Protein AF-A0A7H8PPG1-F1 (afdb_monomer)

Solvent-accessible surface area (backbone atoms only — not comparable to full-atom values): 11486 Å² total; per-residue (Å²): 135,86,83,77,79,74,83,76,88,71,70,78,67,60,80,41,87,62,50,76,83,46,37,65,62,52,51,54,51,51,58,61,32,62,77,70,79,51,76,75,90,72,80,69,83,62,69,59,80,50,88,64,46,73,79,47,42,60,60,50,52,50,51,64,73,68,46,71,77,74,81,69,88,78,71,77,92,75,54,72,74,59,55,62,67,51,45,59,61,54,50,52,51,50,50,52,51,54,57,65,72,65,73,79,74,83,85,48,83,87,76,61,54,70,68,57,55,50,50,50,61,68,68,64,74,61,94,71,51,74,67,56,54,53,64,72,62,75,52,89,77,64,58,58,61,63,75,67,53,85,73,52,68,68,63,51,50,49,53,63,68,70,50,83,78,68,78,87,73,74,84,76,133

Sequence (173 aa):
MKNKKQHTNTSPFKVPKNYFEEFDTKLFDAIEHQQSNEIPIDLSTGFKTPETYFDTLENKILNTVTATPKKTKVISLFSKRKIFLFSSIAAMIALLITIYTNHNTEETINSLDIADIQNYLLEDVIDISYTDIAEMIDDTDEISFIEELQINDESLIEYLSEEELDDDNIYLD

Foldseek 3Di:
DDDDPDPPPDDLWDAAPCCVVCVVVVVVVVVVVVVVVDDPPPPPPRTDHHPCCVVCVVVVVCCVVVVDPPPPPDDDPDDVVVVVVCVVVVVVVVVVVVVVVPPDDPPDPVVDDPVNVVCCVVVPVDPDDPVNVVVVPPDPPPCVVVVVPPDDPVNVVVVVVVDPPDPVPDDDD

Structure (mmCIF, N/CA/C/O backbone):
data_AF-A0A7H8PPG1-F1
#
_entry.id   AF-A0A7H8PPG1-F1
#
loop_
_atom_site.group_PDB
_atom_site.id
_atom_site.type_symbol
_atom_site.label_atom_id
_atom_site.label_alt_id
_atom_site.label_comp_id
_atom_site.label_asym_id
_atom_site.label_entity_id
_atom_site.label_seq_id
_atom_site.pdbx_PDB_ins_code
_atom_site.Cartn_x
_atom_site.Cartn_y
_atom_site.Cartn_z
_atom_site.occupancy
_atom_site.B_iso_or_equiv
_atom_site.auth_seq_id
_atom_site.auth_comp_id
_atom_site.auth_asym_id
_atom_site.auth_atom_id
_atom_site.pdbx_PDB_model_num
ATOM 1 N N . MET A 1 1 ? -28.958 10.229 7.166 1.00 38.50 1 MET A N 1
ATOM 2 C CA . MET A 1 1 ? -27.759 9.698 7.855 1.00 38.50 1 MET A CA 1
ATOM 3 C C . MET A 1 1 ? -28.178 9.125 9.207 1.00 38.50 1 MET A C 1
ATOM 5 O O . MET A 1 1 ? -28.918 9.793 9.912 1.00 38.50 1 MET A O 1
ATOM 9 N N . LYS A 1 2 ? -27.817 7.877 9.543 1.00 41.09 2 LYS A N 1
ATOM 10 C CA . LYS A 1 2 ? -28.145 7.269 10.850 1.00 41.09 2 LYS A CA 1
ATOM 11 C C . LYS A 1 2 ? -26.968 7.478 11.805 1.00 41.09 2 LYS A C 1
ATOM 13 O O . LYS A 1 2 ? -25.910 6.890 11.604 1.00 41.09 2 LYS A O 1
ATOM 18 N N . ASN A 1 3 ? -27.173 8.312 12.820 1.00 44.09 3 ASN A N 1
ATOM 19 C CA . ASN A 1 3 ? -26.211 8.593 13.882 1.00 44.09 3 ASN A CA 1
ATOM 20 C C . ASN A 1 3 ? -25.940 7.311 14.686 1.00 44.09 3 ASN A C 1
ATOM 22 O O . ASN A 1 3 ? -26.821 6.817 15.393 1.00 44.09 3 ASN A O 1
ATOM 26 N N . LYS A 1 4 ? -24.735 6.738 14.556 1.00 51.41 4 LYS A N 1
ATOM 27 C CA . LYS A 1 4 ? -24.259 5.683 15.462 1.00 51.41 4 LYS A CA 1
ATOM 28 C C . LYS A 1 4 ? -24.105 6.314 16.843 1.00 51.41 4 LYS A C 1
ATOM 30 O O . LYS A 1 4 ? -23.274 7.199 17.021 1.00 51.41 4 LYS A O 1
ATOM 35 N N . LYS A 1 5 ? -24.934 5.876 17.792 1.00 52.94 5 LYS A N 1
ATOM 36 C CA . LYS A 1 5 ? -24.824 6.248 19.204 1.00 52.94 5 LYS A CA 1
ATOM 37 C C . LYS A 1 5 ? -23.403 5.930 19.671 1.00 52.94 5 LYS A C 1
ATOM 39 O O . LYS A 1 5 ? -22.945 4.800 19.512 1.00 52.94 5 LYS A O 1
ATOM 44 N N . GLN A 1 6 ? -22.709 6.952 20.156 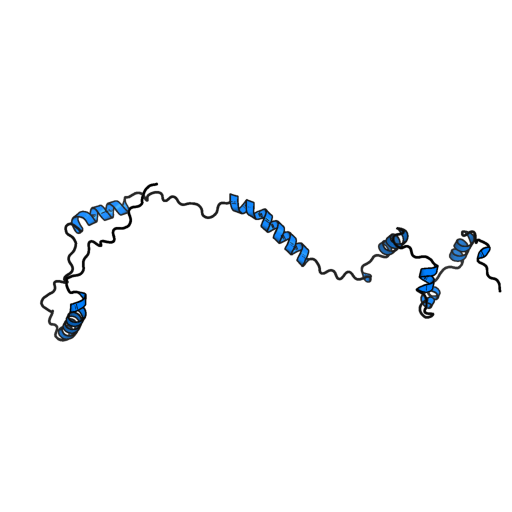1.00 51.84 6 GLN A N 1
ATOM 45 C CA . GLN A 1 6 ? -21.384 6.825 20.742 1.00 51.84 6 GLN A CA 1
ATOM 46 C C . GLN A 1 6 ? -21.470 5.907 21.965 1.00 51.84 6 GLN A C 1
ATOM 48 O O . GLN A 1 6 ? -22.474 5.910 22.679 1.00 51.84 6 GLN A O 1
ATOM 53 N N . HIS A 1 7 ? -20.442 5.086 22.161 1.00 47.75 7 HIS A N 1
ATOM 54 C CA . HIS A 1 7 ? -20.315 4.215 23.319 1.00 47.75 7 HIS A CA 1
ATOM 55 C C . HIS A 1 7 ? -20.372 5.069 24.590 1.00 47.75 7 HIS A C 1
ATOM 57 O O . HIS A 1 7 ? -19.485 5.877 24.848 1.00 47.75 7 HIS A O 1
ATOM 63 N N . THR A 1 8 ? -21.434 4.920 25.377 1.00 46.47 8 THR A N 1
ATOM 64 C CA . THR A 1 8 ? -21.480 5.465 26.730 1.00 46.47 8 THR A CA 1
ATOM 65 C C . THR A 1 8 ? -20.522 4.626 27.571 1.00 46.47 8 THR A C 1
ATOM 67 O O . THR A 1 8 ? -20.833 3.487 27.913 1.00 46.47 8 THR A O 1
ATOM 70 N N . ASN A 1 9 ? -19.332 5.160 27.846 1.00 51.06 9 ASN A N 1
ATOM 71 C CA . ASN A 1 9 ? -18.243 4.506 28.585 1.00 51.06 9 ASN A CA 1
ATOM 72 C C . ASN A 1 9 ? -18.533 4.357 30.094 1.00 51.06 9 ASN A C 1
ATOM 74 O O . ASN A 1 9 ? -17.661 4.578 30.929 1.00 51.06 9 ASN A O 1
ATOM 78 N N . THR A 1 10 ? -19.757 4.008 30.478 1.00 60.91 10 THR A N 1
ATOM 79 C CA . THR A 1 10 ? -20.107 3.715 31.870 1.00 60.91 10 THR A CA 1
ATOM 80 C C . THR A 1 10 ? -20.091 2.205 32.054 1.00 60.91 10 THR A C 1
ATOM 82 O O . THR A 1 10 ? -21.090 1.533 31.788 1.00 60.91 10 THR A O 1
ATOM 85 N N . SER A 1 11 ? -18.940 1.660 32.457 1.00 73.31 11 SER A N 1
ATOM 86 C CA . SER A 1 11 ? -18.862 0.260 32.883 1.00 73.31 11 SER A CA 1
ATOM 87 C C . SER A 1 11 ? -19.823 0.047 34.059 1.00 73.31 11 SER A C 1
ATOM 89 O O . SER A 1 11 ? -19.809 0.848 34.998 1.00 73.31 11 SER A O 1
ATOM 91 N N . PRO A 1 12 ? -20.663 -1.002 34.038 1.00 77.06 12 PRO A N 1
ATOM 92 C CA . PRO A 1 12 ? -21.548 -1.299 35.157 1.00 77.06 12 PRO A CA 1
ATOM 93 C C . PRO A 1 12 ? -20.765 -1.805 36.382 1.00 77.06 12 PRO A C 1
ATOM 95 O O . PRO A 1 12 ? -21.278 -1.760 37.495 1.00 77.06 12 PRO A O 1
ATOM 98 N N . PHE A 1 13 ? -19.512 -2.231 36.201 1.00 85.81 13 PHE A N 1
ATOM 99 C CA . PHE A 1 13 ? -18.620 -2.634 37.283 1.00 85.81 13 PHE A CA 1
ATOM 100 C C . PHE A 1 13 ? -17.881 -1.423 37.849 1.00 85.81 13 PHE A C 1
ATOM 102 O O . PHE A 1 13 ? -17.247 -0.673 37.102 1.00 85.81 13 PHE A O 1
ATOM 109 N N . LYS A 1 14 ? -17.947 -1.258 39.171 1.00 83.62 14 LYS A N 1
ATOM 110 C CA . LYS A 1 14 ? -17.253 -0.198 39.907 1.00 83.62 14 LYS A CA 1
ATOM 111 C C . LYS A 1 14 ? -16.281 -0.813 40.903 1.00 83.62 14 LYS A C 1
ATOM 113 O O . LYS A 1 14 ? -16.586 -1.830 41.522 1.00 83.62 14 LYS A O 1
ATOM 118 N N . VAL A 1 15 ? -15.128 -0.171 41.052 1.00 85.31 15 VAL A N 1
ATOM 119 C CA . VAL A 1 15 ? -14.182 -0.494 42.120 1.00 85.31 15 VAL A CA 1
ATOM 120 C C . VAL A 1 15 ? -14.738 -0.023 43.473 1.00 85.31 15 VAL A C 1
ATOM 122 O O . VAL A 1 15 ? -15.517 0.938 43.505 1.00 85.31 15 VAL A O 1
ATOM 125 N N . PRO A 1 16 ? -14.374 -0.687 44.583 1.00 84.56 16 PRO A N 1
ATOM 126 C CA . PRO A 1 16 ? -14.748 -0.247 45.923 1.00 84.56 16 PRO A CA 1
ATOM 127 C C . PRO A 1 16 ? -14.242 1.172 46.216 1.00 84.56 16 PRO A C 1
ATOM 129 O O . PRO A 1 16 ? -13.253 1.633 45.644 1.00 84.56 16 PRO A O 1
ATOM 132 N N . LYS A 1 17 ? -14.911 1.868 47.140 1.00 85.88 17 LYS A N 1
ATOM 133 C CA . LYS A 1 17 ? -14.441 3.167 47.636 1.00 85.88 17 LYS A CA 1
ATOM 134 C C . LYS A 1 17 ? -13.066 2.987 48.293 1.00 85.88 17 LYS A C 1
ATOM 136 O O . LYS A 1 17 ? -12.880 2.016 49.015 1.00 85.88 17 LYS A O 1
ATOM 141 N N . ASN A 1 18 ? -12.148 3.921 48.047 1.00 87.19 18 ASN A N 1
ATOM 142 C CA . ASN A 1 18 ? -10.779 3.911 48.569 1.00 87.19 18 ASN A CA 1
ATOM 143 C C . ASN A 1 18 ? -9.924 2.689 48.153 1.00 87.19 18 ASN A C 1
ATOM 145 O O . ASN A 1 18 ? -8.942 2.371 48.818 1.00 87.19 18 ASN A O 1
ATOM 149 N N . TYR A 1 19 ? -10.300 1.960 47.088 1.00 86.69 19 TYR A N 1
ATOM 150 C CA . TYR A 1 19 ? -9.593 0.739 46.674 1.00 86.69 19 TYR A CA 1
ATOM 151 C C . TYR A 1 19 ? -8.099 0.971 46.427 1.00 86.69 19 TYR A C 1
ATOM 153 O O . TYR A 1 19 ? -7.286 0.155 46.847 1.00 86.69 19 TYR A O 1
ATOM 161 N N . PHE A 1 20 ? -7.746 2.064 45.745 1.00 91.31 20 PHE A N 1
ATOM 162 C CA . PHE A 1 20 ? -6.357 2.348 45.384 1.00 91.31 20 PHE A CA 1
ATOM 163 C C . PHE A 1 20 ? -5.596 2.999 46.538 1.00 91.31 20 PHE A C 1
ATOM 165 O O . PHE A 1 20 ? -4.422 2.713 46.736 1.00 91.31 20 PHE A O 1
ATOM 172 N N . GLU A 1 21 ? -6.274 3.835 47.318 1.00 91.81 21 GLU A N 1
ATOM 173 C CA . GLU A 1 21 ? -5.726 4.538 48.475 1.00 91.81 21 GLU A CA 1
ATOM 174 C C . GLU A 1 21 ? -5.336 3.573 49.606 1.00 91.81 21 GLU A C 1
ATOM 176 O O . GLU A 1 21 ? -4.373 3.822 50.324 1.00 91.81 21 GLU A O 1
ATOM 181 N N . GLU A 1 22 ? -6.061 2.461 49.747 1.00 87.88 22 GLU A N 1
ATOM 182 C CA . GLU A 1 22 ? -5.816 1.420 50.755 1.00 87.88 22 GLU A CA 1
ATOM 183 C C . GLU A 1 22 ? -5.140 0.166 50.168 1.00 87.88 22 GLU A C 1
ATOM 185 O O . GLU A 1 22 ? -5.063 -0.862 50.839 1.00 87.88 22 GLU A O 1
ATOM 190 N N . PHE A 1 23 ? -4.694 0.200 48.907 1.00 86.69 23 PHE A N 1
ATOM 191 C CA . PHE A 1 23 ? -4.126 -0.981 48.250 1.00 86.69 23 PHE A CA 1
ATOM 192 C C . PHE A 1 23 ? -2.812 -1.419 48.904 1.00 86.69 23 PHE A C 1
ATOM 194 O O . PHE A 1 23 ? -2.675 -2.583 49.271 1.00 86.69 23 PHE A O 1
ATOM 201 N N . ASP A 1 24 ? -1.873 -0.487 49.083 1.00 88.94 24 ASP A N 1
ATOM 202 C CA . ASP A 1 24 ? -0.540 -0.792 49.613 1.00 88.94 24 ASP A CA 1
ATOM 203 C C . ASP A 1 24 ? -0.621 -1.333 51.044 1.00 88.94 24 ASP A C 1
ATOM 205 O O . ASP A 1 24 ? 0.023 -2.325 51.374 1.00 88.94 24 ASP A O 1
ATOM 209 N N . THR A 1 25 ? -1.467 -0.731 51.886 1.00 86.12 25 THR A N 1
ATOM 210 C CA . THR A 1 25 ? -1.654 -1.171 53.275 1.00 86.12 25 THR A CA 1
ATOM 211 C C . THR A 1 25 ? -2.228 -2.582 53.340 1.00 86.12 25 THR A C 1
ATOM 213 O O . THR A 1 25 ? -1.684 -3.417 54.056 1.00 86.12 25 THR A O 1
ATOM 216 N N . LYS A 1 26 ? -3.263 -2.879 52.543 1.00 82.62 26 LYS A N 1
ATOM 217 C CA . LYS A 1 26 ? -3.859 -4.223 52.446 1.00 82.62 26 LYS A CA 1
ATOM 218 C C . LYS A 1 26 ? -2.889 -5.249 51.870 1.00 82.62 26 LYS A C 1
ATOM 220 O O . LYS A 1 26 ? -2.924 -6.408 52.268 1.00 82.62 26 LYS A O 1
ATOM 225 N N . LEU A 1 27 ? -2.038 -4.841 50.930 1.00 85.81 27 LEU A N 1
ATOM 226 C CA . LEU A 1 27 ? -1.035 -5.714 50.334 1.00 85.81 27 LEU A CA 1
ATOM 227 C C . LEU A 1 27 ? 0.036 -6.117 51.353 1.00 85.81 27 LEU A C 1
ATOM 229 O O . LEU A 1 27 ? 0.340 -7.303 51.464 1.00 85.81 27 LEU A O 1
ATOM 233 N N . PHE A 1 28 ? 0.593 -5.159 52.099 1.00 85.50 28 PHE A N 1
ATOM 234 C CA . PHE A 1 28 ? 1.603 -5.448 53.121 1.00 85.50 28 PHE A CA 1
ATOM 235 C C . PHE A 1 28 ? 1.032 -6.271 54.281 1.00 85.50 28 PHE A C 1
ATOM 237 O O . PHE A 1 28 ? 1.661 -7.248 54.681 1.00 85.50 28 PHE A O 1
ATOM 244 N N . ASP A 1 29 ? -0.182 -5.949 54.732 1.00 82.50 29 ASP A N 1
ATOM 245 C CA . ASP A 1 29 ? -0.919 -6.714 55.746 1.00 82.50 29 ASP A CA 1
ATOM 246 C C . ASP A 1 29 ? -1.138 -8.176 55.305 1.00 82.50 29 ASP A C 1
ATOM 248 O O . ASP A 1 29 ? -0.841 -9.121 56.036 1.00 82.50 29 ASP A O 1
ATOM 252 N N . ALA A 1 30 ? -1.550 -8.391 54.049 1.00 79.88 30 ALA A N 1
ATOM 253 C CA . ALA A 1 30 ? -1.727 -9.732 53.492 1.00 79.88 30 ALA A CA 1
ATOM 254 C C . ALA A 1 30 ? -0.415 -10.533 53.395 1.00 79.88 30 ALA A C 1
ATOM 256 O O . ALA A 1 30 ? -0.429 -11.749 53.596 1.00 79.88 30 ALA A O 1
ATOM 257 N N . ILE A 1 31 ? 0.709 -9.881 53.084 1.00 83.25 31 ILE A N 1
ATOM 258 C CA . ILE A 1 31 ? 2.029 -10.531 53.009 1.00 83.25 31 ILE A CA 1
ATOM 259 C C . ILE A 1 31 ? 2.521 -10.931 54.408 1.00 83.25 31 ILE A C 1
ATOM 261 O O . ILE A 1 31 ? 3.068 -12.021 54.572 1.00 83.25 31 ILE A O 1
ATOM 265 N N . GLU A 1 32 ? 2.307 -10.085 55.416 1.00 81.25 32 GLU A N 1
ATOM 266 C CA . GLU A 1 32 ? 2.703 -10.355 56.804 1.00 81.25 32 GLU A CA 1
ATOM 267 C C . GLU A 1 32 ? 1.885 -11.510 57.411 1.00 81.25 32 GLU A C 1
ATOM 269 O O . GLU A 1 32 ? 2.449 -12.454 57.973 1.00 81.25 32 GLU A O 1
ATOM 274 N N . HIS A 1 33 ? 0.567 -11.513 57.193 1.00 71.94 33 HIS A N 1
ATOM 275 C CA . HIS A 1 33 ? -0.336 -12.560 57.685 1.00 71.94 33 HIS A CA 1
ATOM 276 C C . HIS A 1 33 ? -0.236 -13.898 56.925 1.00 71.94 33 HIS A C 1
ATOM 278 O O . HIS A 1 33 ? -0.554 -14.955 57.477 1.00 71.94 33 HIS A O 1
ATOM 284 N N . GLN A 1 34 ? 0.284 -13.912 55.691 1.00 68.75 34 GLN A N 1
ATOM 285 C CA . GLN A 1 34 ? 0.595 -15.164 54.983 1.00 68.75 34 GLN A CA 1
ATOM 286 C C . GLN A 1 34 ? 1.647 -16.014 55.710 1.00 68.75 34 GLN A C 1
ATOM 288 O O . GLN A 1 34 ? 1.626 -17.240 55.595 1.00 68.75 34 GLN A O 1
ATOM 293 N N . GLN A 1 35 ? 2.549 -15.390 56.472 1.00 65.31 35 GLN A N 1
ATOM 294 C CA . GLN A 1 35 ? 3.600 -16.094 57.204 1.00 65.31 35 GLN A CA 1
ATOM 295 C C . GLN A 1 35 ? 3.088 -16.735 58.509 1.00 65.31 35 GLN A C 1
ATOM 297 O O . GLN A 1 35 ? 3.698 -17.689 58.995 1.00 65.31 35 GLN A O 1
ATOM 302 N N . SER A 1 36 ? 1.960 -16.258 59.053 1.00 65.94 36 SER A N 1
ATOM 303 C CA . SER A 1 36 ? 1.358 -16.750 60.302 1.00 65.94 36 SER A CA 1
ATOM 304 C C . SER A 1 36 ? 0.215 -17.758 60.111 1.00 65.94 36 SER A C 1
ATOM 306 O O . SER A 1 36 ? -0.306 -18.266 61.101 1.00 65.94 36 SER A O 1
ATOM 308 N N . ASN A 1 37 ? -0.149 -18.116 58.869 1.00 60.50 37 ASN A N 1
ATOM 309 C CA . ASN A 1 37 ? -1.292 -18.995 58.553 1.00 60.50 37 ASN A CA 1
ATOM 310 C C . ASN A 1 37 ? -2.654 -18.466 59.067 1.00 60.50 37 ASN A C 1
ATOM 312 O O . ASN A 1 37 ? -3.633 -19.214 59.133 1.00 60.50 37 ASN A O 1
ATOM 316 N N . GLU A 1 38 ? -2.735 -17.181 59.411 1.00 66.19 38 GLU A N 1
ATOM 317 C CA . GLU A 1 38 ? -3.957 -16.519 59.860 1.00 66.19 38 GLU A CA 1
ATOM 318 C C . GLU A 1 38 ? -4.597 -15.797 58.673 1.00 66.19 38 GLU A C 1
ATOM 320 O O . GLU A 1 38 ? -3.960 -15.003 57.988 1.00 66.19 38 GLU A O 1
ATOM 325 N N . ILE A 1 39 ? -5.866 -16.096 58.391 1.00 60.66 39 ILE A N 1
ATOM 326 C CA . ILE A 1 39 ? -6.604 -15.458 57.297 1.00 60.66 39 ILE A CA 1
ATOM 327 C C . ILE A 1 39 ? -7.207 -14.151 57.838 1.00 60.66 39 ILE A C 1
ATOM 329 O O . ILE A 1 39 ? -8.005 -14.225 58.780 1.00 60.66 39 ILE A O 1
ATOM 333 N N . PRO A 1 40 ? -6.893 -12.973 57.263 1.00 60.56 40 PRO A N 1
ATOM 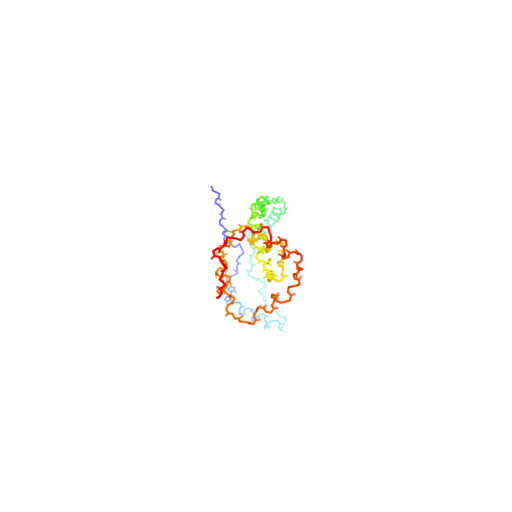334 C CA . PRO A 1 40 ? -7.534 -11.719 57.649 1.00 60.56 40 PRO A CA 1
ATOM 335 C C . PRO A 1 40 ? -9.063 -11.819 57.523 1.00 60.56 40 PRO A C 1
ATOM 337 O O . PRO A 1 40 ? -9.594 -12.326 56.536 1.00 60.56 40 PRO A O 1
ATOM 340 N N . ILE A 1 41 ? -9.776 -11.349 58.548 1.00 57.12 41 ILE A N 1
ATOM 341 C CA . ILE A 1 41 ? -11.194 -11.657 58.827 1.00 57.12 41 ILE A CA 1
ATOM 342 C C . ILE A 1 41 ? -12.187 -10.983 57.850 1.00 57.12 41 ILE A C 1
ATOM 344 O O . ILE A 1 41 ? -13.374 -11.307 57.862 1.00 57.12 41 ILE A O 1
ATOM 348 N N . ASP A 1 42 ? -11.741 -10.114 56.940 1.00 59.19 42 ASP A N 1
ATOM 349 C CA . ASP A 1 42 ? -12.607 -9.516 55.914 1.00 59.19 42 ASP A CA 1
ATOM 350 C C . ASP A 1 42 ? -12.347 -10.128 54.529 1.00 59.19 42 ASP A C 1
ATOM 352 O O . ASP A 1 42 ? -11.665 -9.564 53.677 1.00 59.19 42 ASP A O 1
ATOM 356 N N . LEU A 1 43 ? -12.917 -11.314 54.286 1.00 55.34 43 LEU A N 1
ATOM 357 C CA . LEU A 1 43 ? -12.908 -11.953 52.962 1.00 55.34 43 LEU A CA 1
ATOM 358 C C . LEU A 1 43 ? -13.835 -11.252 51.951 1.00 55.34 43 LEU A C 1
ATOM 360 O O . LEU A 1 43 ? -14.005 -11.743 50.827 1.00 55.34 43 LEU A O 1
ATOM 364 N N . SER A 1 44 ? -14.473 -10.129 52.303 1.00 62.56 44 SER A N 1
ATOM 365 C CA . SER A 1 44 ? -15.242 -9.383 51.319 1.00 62.56 44 SER A CA 1
ATOM 366 C C . SER A 1 44 ? -14.266 -8.650 50.395 1.00 62.56 44 SER A C 1
ATOM 368 O O . SER A 1 44 ? -13.623 -7.670 50.745 1.00 62.56 44 SER A O 1
ATOM 370 N N . THR A 1 45 ? -14.147 -9.122 49.154 1.00 67.25 45 THR A N 1
ATOM 371 C CA . THR A 1 45 ? -13.223 -8.562 48.150 1.00 67.25 45 THR A CA 1
ATOM 372 C C . THR A 1 45 ? -13.558 -7.113 47.754 1.00 67.25 45 THR A C 1
ATOM 374 O O . THR A 1 45 ? -12.917 -6.536 46.882 1.00 67.25 45 THR A O 1
ATOM 377 N N . GLY A 1 46 ? -14.601 -6.519 48.347 1.00 73.12 46 GLY A N 1
ATOM 378 C CA . GLY A 1 46 ? -15.138 -5.196 48.041 1.00 73.12 46 GLY A CA 1
ATOM 379 C C . GLY A 1 46 ? -15.848 -5.105 46.685 1.00 73.12 46 GLY A C 1
ATOM 380 O O . GLY A 1 46 ? -16.628 -4.176 46.462 1.00 73.12 46 GLY A O 1
ATOM 381 N N . PHE A 1 47 ? -15.609 -6.047 45.772 1.00 84.38 47 PHE A N 1
ATOM 382 C CA . PHE A 1 47 ? -16.197 -6.048 44.441 1.00 84.38 47 PHE A CA 1
ATOM 383 C C . PHE A 1 47 ? -17.628 -6.575 44.491 1.00 84.38 47 PHE A C 1
ATOM 385 O O . PHE A 1 47 ? -17.893 -7.686 44.946 1.00 84.38 47 PHE A O 1
ATOM 392 N N . LYS A 1 48 ? -18.564 -5.774 43.981 1.00 83.50 48 LYS A N 1
ATOM 393 C CA . LYS A 1 48 ? -19.966 -6.167 43.833 1.00 83.50 48 LYS A CA 1
ATOM 394 C C . LYS A 1 48 ? -20.329 -6.214 42.361 1.00 83.50 48 LYS A C 1
ATOM 396 O O . LYS A 1 48 ? -20.000 -5.307 41.595 1.00 83.50 48 LYS A O 1
ATOM 401 N N . THR A 1 49 ? -21.026 -7.271 41.969 1.00 86.00 49 THR A N 1
ATOM 402 C CA . THR A 1 49 ? -21.650 -7.332 40.651 1.00 86.00 49 THR A CA 1
ATOM 403 C C . THR A 1 49 ? -22.855 -6.390 40.603 1.00 86.00 49 THR A C 1
ATOM 405 O O . THR A 1 49 ? -23.515 -6.196 41.627 1.00 86.00 49 THR A O 1
ATOM 408 N N . PRO A 1 50 ? -23.177 -5.820 39.432 1.00 86.31 50 PRO A N 1
ATOM 409 C CA . PRO A 1 50 ? -24.409 -5.066 39.237 1.00 86.31 50 PRO A CA 1
ATOM 410 C C . PRO A 1 50 ? -25.644 -5.893 39.604 1.00 86.31 50 PRO A C 1
ATOM 412 O O . PRO A 1 50 ? -25.664 -7.112 39.411 1.00 86.31 50 PRO A O 1
ATOM 415 N N . GLU A 1 51 ? -26.687 -5.215 40.075 1.00 86.31 51 GLU A N 1
ATOM 416 C CA . GLU A 1 51 ? -27.999 -5.826 40.278 1.00 86.31 51 GLU A CA 1
ATOM 417 C C . GLU A 1 51 ? -28.478 -6.454 38.959 1.00 86.31 51 GLU A C 1
ATOM 419 O O . GLU A 1 51 ? -28.293 -5.868 37.889 1.00 86.31 51 GLU A O 1
ATOM 424 N N . THR A 1 52 ? -29.050 -7.660 39.013 1.00 87.75 52 THR A N 1
ATOM 425 C CA . THR A 1 52 ? -29.531 -8.434 37.846 1.00 87.75 52 THR A CA 1
ATOM 426 C C . THR A 1 52 ? -28.469 -8.877 36.822 1.00 87.75 52 THR A C 1
ATOM 428 O O . THR A 1 52 ? -28.807 -9.301 35.711 1.00 87.75 52 THR A O 1
ATOM 431 N N . TYR A 1 53 ? -27.170 -8.822 37.160 1.00 88.94 53 TYR A N 1
ATOM 432 C CA . TYR A 1 53 ? -26.103 -9.266 36.248 1.00 88.94 53 TYR A CA 1
ATOM 433 C C . TYR A 1 53 ? -26.312 -10.710 35.777 1.00 88.94 53 TYR A C 1
ATOM 435 O O . TYR A 1 53 ? 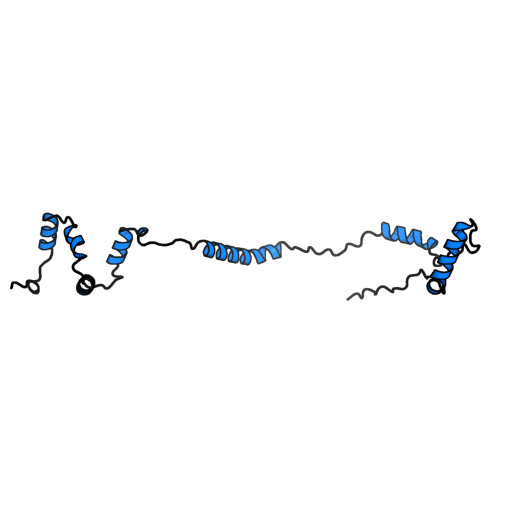-26.350 -10.960 34.575 1.00 88.94 53 TYR A O 1
ATOM 443 N N . PHE A 1 54 ? -26.482 -11.648 36.711 1.00 92.88 54 PHE A N 1
ATOM 444 C CA . PHE A 1 54 ? -26.628 -13.066 36.382 1.00 92.88 54 PHE A CA 1
ATOM 445 C C . PHE A 1 54 ? -27.982 -13.384 35.733 1.00 92.88 54 PHE A C 1
ATOM 447 O O . PHE A 1 54 ? -28.017 -14.186 34.805 1.00 92.88 54 PHE A O 1
ATOM 454 N N . ASP A 1 55 ? -29.051 -12.677 36.114 1.00 92.31 55 ASP A N 1
ATOM 455 C CA . ASP A 1 55 ? -30.394 -12.845 35.532 1.00 92.31 55 ASP A CA 1
ATOM 456 C C . ASP A 1 55 ? -30.434 -12.476 34.039 1.00 92.31 55 ASP A C 1
ATOM 458 O O . ASP A 1 55 ? -31.174 -13.053 33.241 1.00 92.31 55 ASP A O 1
ATOM 462 N N . THR A 1 56 ? -29.619 -11.497 33.634 1.00 88.81 56 THR A N 1
ATOM 463 C CA . THR A 1 56 ? -29.541 -11.034 32.240 1.00 88.81 56 THR A CA 1
ATOM 464 C C . THR A 1 56 ? -28.391 -11.664 31.457 1.00 88.81 56 THR A C 1
ATOM 466 O O . THR A 1 56 ? -28.383 -11.587 30.224 1.00 88.81 56 THR A O 1
ATOM 469 N N . LEU A 1 57 ? -27.433 -12.302 32.139 1.00 90.31 57 LEU A N 1
ATOM 470 C CA . LEU A 1 57 ? -26.223 -12.864 31.538 1.00 90.31 57 LEU A CA 1
ATOM 471 C C . LEU A 1 57 ? -26.547 -13.951 30.514 1.00 90.31 57 LEU A C 1
ATOM 473 O O . LEU A 1 57 ? -26.054 -13.883 29.389 1.00 90.31 57 LEU A O 1
ATOM 477 N N . GLU A 1 58 ? -27.389 -14.915 30.883 1.00 91.12 58 GLU A N 1
ATOM 478 C CA . GLU A 1 58 ? -27.773 -16.029 30.009 1.00 91.12 58 GLU A CA 1
ATOM 479 C C . GLU A 1 58 ? -28.409 -15.515 28.712 1.00 91.12 58 GLU A C 1
ATOM 481 O O . GLU A 1 58 ? -27.931 -15.799 27.612 1.00 91.12 58 GLU A O 1
ATOM 486 N N . ASN A 1 59 ? -29.414 -14.647 28.845 1.00 88.38 59 ASN A N 1
ATOM 487 C CA . ASN A 1 59 ? -30.088 -14.012 27.716 1.00 88.38 59 ASN A CA 1
ATOM 488 C C . ASN A 1 59 ? -29.120 -13.199 26.851 1.00 88.38 59 ASN A C 1
ATOM 490 O O . ASN A 1 59 ? -29.214 -13.208 25.624 1.00 88.38 59 ASN A O 1
ATOM 494 N N . LYS A 1 60 ? -28.165 -12.494 27.465 1.00 86.31 60 LYS A N 1
ATOM 495 C CA . LYS A 1 60 ? -27.157 -11.718 26.740 1.00 86.31 60 LYS A CA 1
ATOM 496 C C . LYS A 1 60 ? -26.248 -12.627 25.920 1.00 86.31 60 LYS A C 1
ATOM 498 O O . LYS A 1 60 ? -26.072 -12.347 24.738 1.00 86.31 60 LYS A O 1
ATOM 503 N N . ILE A 1 61 ? -25.732 -13.706 26.515 1.00 88.12 61 ILE A N 1
ATOM 504 C CA . ILE A 1 61 ? -24.880 -14.695 25.840 1.00 88.12 61 ILE A CA 1
ATOM 505 C C . ILE A 1 61 ? -25.637 -15.321 24.667 1.00 88.12 61 ILE A C 1
ATOM 507 O O . ILE A 1 61 ? -25.147 -15.264 23.535 1.00 88.12 61 ILE A O 1
ATOM 511 N N . LEU A 1 62 ? -26.845 -15.834 24.913 1.00 88.44 62 LEU A N 1
ATOM 512 C CA . LEU A 1 62 ? -27.687 -16.454 23.889 1.00 88.44 62 LEU A CA 1
ATOM 513 C C . LEU A 1 62 ? -27.995 -15.485 22.750 1.00 88.44 62 LEU A C 1
ATOM 515 O O . LEU A 1 62 ? -27.858 -15.858 21.587 1.00 88.44 62 LEU A O 1
ATOM 519 N N . ASN A 1 63 ? -28.313 -14.227 23.052 1.00 85.56 63 ASN A N 1
ATOM 520 C CA . ASN A 1 63 ? -28.536 -13.209 22.030 1.00 85.56 63 ASN A CA 1
ATOM 521 C C . ASN A 1 63 ? -27.271 -12.916 21.217 1.00 85.56 63 ASN A C 1
ATOM 523 O O . ASN A 1 63 ? -27.378 -12.696 20.019 1.00 85.56 63 ASN A O 1
ATOM 527 N N . THR A 1 64 ? -26.072 -12.929 21.805 1.00 81.12 64 THR A N 1
ATOM 528 C CA . THR A 1 64 ? -24.825 -12.749 21.033 1.00 81.12 64 THR A CA 1
ATOM 529 C C . THR A 1 64 ? -24.489 -13.935 20.139 1.00 81.12 64 THR A C 1
ATOM 531 O O . THR A 1 64 ? -23.969 -13.723 19.046 1.00 81.12 64 THR A O 1
ATOM 534 N N . VAL A 1 65 ? -24.756 -15.162 20.590 1.00 81.81 65 VAL A N 1
ATOM 535 C CA . VAL A 1 65 ? -24.374 -16.383 19.863 1.00 81.81 65 VAL A CA 1
ATOM 536 C C . VAL A 1 65 ? -25.413 -16.757 18.804 1.00 81.81 65 VAL A C 1
ATOM 538 O O . VAL A 1 65 ? -25.052 -17.214 17.723 1.00 81.81 65 VAL A O 1
ATOM 541 N N . THR A 1 66 ? -26.700 -16.538 19.084 1.00 79.69 66 THR A N 1
ATOM 542 C CA . THR A 1 66 ? -27.802 -16.841 18.154 1.00 79.69 66 THR A CA 1
ATOM 543 C C . THR A 1 66 ? -28.175 -15.663 17.258 1.00 79.69 66 THR A C 1
ATOM 545 O O . THR A 1 66 ? -28.843 -15.866 16.241 1.00 79.69 66 THR A O 1
ATOM 548 N N . ALA A 1 67 ? -27.726 -14.438 17.573 1.00 73.12 67 ALA A N 1
ATOM 549 C CA . ALA A 1 67 ? -27.836 -13.333 16.633 1.00 73.12 67 ALA A CA 1
ATOM 550 C C . ALA A 1 67 ? -27.082 -13.703 15.360 1.00 73.12 67 ALA A C 1
ATOM 552 O O . ALA A 1 67 ? -25.852 -13.729 15.318 1.00 73.12 67 ALA A O 1
ATOM 553 N N . THR A 1 68 ? -27.846 -13.941 14.295 1.00 64.31 68 THR A N 1
ATOM 554 C CA . THR A 1 68 ? -27.317 -14.076 12.942 1.00 64.31 68 THR A CA 1
ATOM 555 C C . THR A 1 68 ? -26.327 -12.937 12.704 1.00 64.31 68 THR A C 1
ATOM 557 O O . THR A 1 68 ? -26.716 -11.776 12.910 1.00 64.31 68 THR A O 1
ATOM 560 N N . PRO A 1 69 ? -25.071 -13.219 12.305 1.00 64.62 69 PRO A N 1
ATOM 561 C CA . PRO A 1 69 ? -24.074 -12.181 12.123 1.00 64.62 69 PRO A CA 1
ATOM 562 C C . PRO A 1 69 ? -24.658 -11.159 11.161 1.00 64.62 69 PRO A C 1
ATOM 564 O O . PRO A 1 69 ? -24.985 -11.468 10.013 1.00 64.62 69 PRO A O 1
ATOM 567 N N . LYS A 1 70 ? -24.870 -9.941 11.665 1.00 65.06 70 LYS A N 1
ATOM 568 C CA . LYS A 1 70 ? -25.408 -8.838 10.879 1.00 65.06 70 LYS A CA 1
ATOM 569 C C . LYS A 1 70 ? -24.486 -8.686 9.685 1.00 65.06 70 LYS A C 1
ATOM 571 O O . LYS A 1 70 ? -23.358 -8.251 9.884 1.00 65.06 70 LYS A O 1
ATOM 576 N N . LYS A 1 71 ? -24.954 -9.089 8.495 1.00 59.81 71 LYS A N 1
ATOM 577 C CA . LYS A 1 71 ? -24.190 -9.131 7.242 1.00 59.81 71 LYS A CA 1
ATOM 578 C C . LYS A 1 71 ? -23.447 -7.807 7.111 1.00 59.81 71 LYS A C 1
ATOM 580 O O . LYS A 1 71 ? -24.042 -6.775 6.789 1.00 59.81 71 LYS A O 1
ATOM 585 N N . THR A 1 72 ? -22.177 -7.798 7.504 1.00 65.81 72 THR A N 1
ATOM 586 C CA . THR A 1 72 ? -21.382 -6.584 7.456 1.00 65.81 72 THR A CA 1
ATOM 587 C C . THR A 1 72 ? -21.214 -6.286 5.981 1.00 65.81 72 THR A C 1
ATOM 589 O O . THR A 1 72 ? -21.065 -7.190 5.156 1.00 65.81 72 THR A O 1
ATOM 592 N N . LYS A 1 73 ? -21.341 -5.013 5.611 1.00 67.75 73 LYS A N 1
ATOM 593 C CA . LYS A 1 73 ? -21.113 -4.589 4.234 1.00 67.75 73 LYS A CA 1
ATOM 594 C C . LYS A 1 73 ? -19.613 -4.706 3.969 1.00 67.75 73 LYS A C 1
ATOM 596 O O . LYS A 1 73 ? -18.888 -3.724 4.085 1.00 67.75 73 LYS A O 1
ATOM 601 N N . VAL A 1 74 ? -19.149 -5.920 3.692 1.00 71.94 74 VAL A N 1
ATOM 602 C CA . VAL A 1 74 ? -17.795 -6.169 3.216 1.00 71.94 74 VAL A CA 1
ATOM 603 C C . VAL A 1 74 ? -17.718 -5.619 1.801 1.00 71.94 74 VAL A C 1
ATOM 605 O O . VAL A 1 74 ? -18.507 -5.974 0.925 1.00 71.94 74 VAL A O 1
ATOM 608 N N . ILE A 1 75 ? -16.820 -4.664 1.606 1.00 70.62 75 ILE A N 1
ATOM 609 C CA . ILE A 1 75 ? -16.467 -4.164 0.284 1.00 70.62 75 ILE A CA 1
ATOM 610 C C . ILE A 1 75 ? -15.181 -4.872 -0.133 1.00 70.62 75 ILE A C 1
ATOM 612 O O . ILE A 1 75 ? -14.237 -4.959 0.647 1.00 70.62 75 ILE A O 1
ATOM 616 N N . SER A 1 76 ? -15.161 -5.417 -1.349 1.00 71.88 76 SER A N 1
ATOM 617 C CA . SER A 1 76 ? -13.944 -5.999 -1.917 1.00 71.88 76 SER A CA 1
ATOM 618 C C . SER A 1 76 ? -12.881 -4.910 -2.044 1.00 71.88 76 SER A C 1
ATOM 620 O O . SER A 1 76 ? -13.131 -3.899 -2.703 1.00 71.88 76 SER A O 1
ATOM 622 N N . LEU A 1 77 ? -11.712 -5.110 -1.429 1.00 73.75 77 LEU A N 1
ATOM 623 C CA . LEU A 1 77 ? -10.609 -4.143 -1.474 1.00 73.75 77 LEU A CA 1
ATOM 624 C C . LEU A 1 77 ? -10.001 -4.041 -2.880 1.00 73.75 77 LEU A C 1
ATOM 626 O O . LEU A 1 77 ? -9.624 -2.960 -3.324 1.00 73.75 77 LEU A O 1
ATOM 630 N N . PHE A 1 78 ? -9.986 -5.152 -3.618 1.00 66.62 78 PHE A N 1
ATOM 631 C CA . PHE A 1 78 ? -9.476 -5.203 -4.980 1.00 66.62 78 PHE A CA 1
ATOM 632 C C . PHE A 1 78 ? -10.620 -5.462 -5.957 1.00 66.62 78 PHE A C 1
ATOM 634 O O . PHE A 1 78 ? -11.310 -6.481 -5.908 1.00 66.62 78 PHE A O 1
ATOM 641 N N . SER A 1 79 ? -10.850 -4.501 -6.849 1.00 71.94 79 SER A N 1
ATOM 642 C CA . SER A 1 79 ? -11.785 -4.642 -7.961 1.00 71.94 79 SER A CA 1
ATOM 643 C C . SER A 1 79 ? -10.982 -4.926 -9.219 1.00 71.94 79 SER A C 1
ATOM 645 O O . SER A 1 79 ? -10.235 -4.059 -9.675 1.00 71.94 79 SE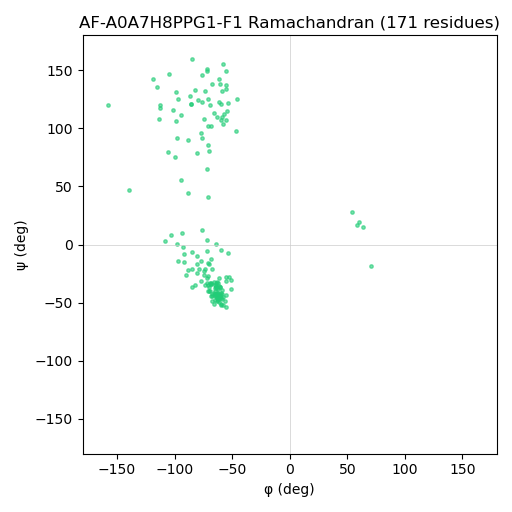R A O 1
ATOM 647 N N . LYS A 1 80 ? -11.163 -6.118 -9.805 1.00 68.50 80 LYS A N 1
ATOM 648 C CA . LYS A 1 80 ? -10.493 -6.528 -11.054 1.00 68.50 80 LYS A CA 1
ATOM 649 C C . LYS A 1 80 ? -10.652 -5.480 -12.165 1.00 68.50 80 LYS A C 1
ATOM 651 O O . LYS A 1 80 ? -9.732 -5.276 -12.943 1.00 68.50 80 LYS A O 1
ATOM 656 N N . ARG A 1 81 ? -11.766 -4.733 -12.171 1.00 70.44 81 ARG A N 1
ATOM 657 C CA . ARG A 1 81 ? -12.019 -3.644 -13.130 1.00 70.44 81 ARG A CA 1
ATOM 658 C C . ARG A 1 81 ? -10.989 -2.516 -13.059 1.00 70.44 81 ARG A C 1
ATOM 660 O O . ARG A 1 81 ? -10.639 -1.978 -14.096 1.00 70.44 81 ARG A O 1
ATOM 667 N N . LYS A 1 82 ? -10.493 -2.157 -11.869 1.00 70.44 82 LYS A N 1
ATOM 668 C CA . LYS A 1 82 ? -9.474 -1.101 -11.732 1.00 70.44 82 LYS A CA 1
ATOM 669 C C . LYS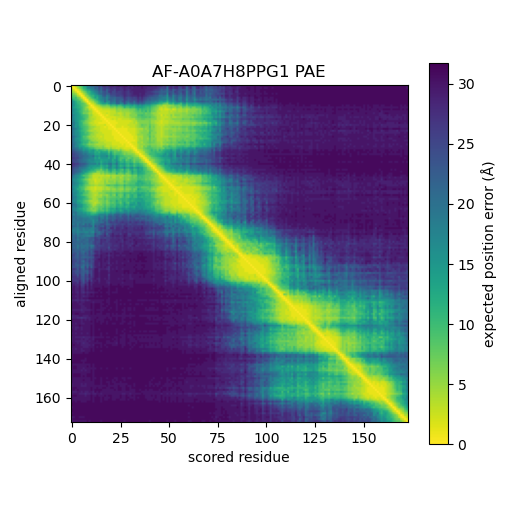 A 1 82 ? -8.084 -1.592 -12.130 1.00 70.44 82 LYS A C 1
ATOM 671 O O . LYS A 1 82 ? -7.313 -0.817 -12.669 1.00 70.44 82 LYS A O 1
ATOM 676 N N . ILE A 1 83 ? -7.794 -2.876 -11.925 1.00 73.44 83 ILE A N 1
ATOM 677 C CA . ILE A 1 83 ? -6.498 -3.476 -12.272 1.00 73.44 83 ILE A CA 1
ATOM 678 C C . ILE A 1 83 ? -6.285 -3.455 -13.793 1.00 73.44 83 ILE A C 1
ATOM 680 O O . ILE A 1 83 ? -5.227 -3.038 -14.249 1.00 73.44 83 ILE A O 1
ATOM 684 N N . PHE A 1 84 ? -7.315 -3.788 -14.582 1.00 72.56 84 PHE A N 1
ATOM 685 C CA . PHE A 1 84 ? -7.239 -3.679 -16.045 1.00 72.56 84 PHE A CA 1
ATOM 686 C C . PHE A 1 84 ? -7.040 -2.236 -16.536 1.00 72.56 84 PHE A C 1
ATOM 688 O O . PHE A 1 84 ? -6.348 -2.030 -17.525 1.00 72.56 84 PHE A O 1
ATOM 695 N N . LEU A 1 85 ? -7.578 -1.230 -15.833 1.00 69.56 85 LEU A N 1
ATOM 696 C CA . LEU A 1 85 ? -7.402 0.179 -16.212 1.00 69.56 85 LEU A CA 1
ATOM 697 C C . LEU A 1 85 ? -5.954 0.667 -16.037 1.00 69.56 85 LEU A C 1
ATOM 699 O O . LEU A 1 85 ? -5.482 1.459 -16.844 1.00 69.56 85 LEU A O 1
ATOM 703 N N . PHE A 1 86 ? -5.228 0.170 -15.031 1.00 76.94 86 PHE A N 1
ATOM 704 C CA . PHE A 1 86 ? -3.817 0.527 -14.813 1.00 76.94 86 PHE A CA 1
ATOM 705 C C . PHE A 1 86 ? -2.829 -0.315 -15.640 1.00 76.94 86 PHE A C 1
ATOM 707 O O . PHE A 1 86 ? -1.642 0.001 -15.680 1.00 76.94 86 PHE A O 1
ATOM 714 N N . SER A 1 87 ? -3.307 -1.347 -16.345 1.00 81.62 87 SER A N 1
ATOM 715 C CA . SER A 1 87 ? -2.468 -2.227 -17.170 1.00 81.62 87 SER A CA 1
ATOM 716 C C . SER A 1 87 ? -1.773 -1.491 -18.319 1.00 81.62 87 SER A C 1
ATOM 718 O O . SER A 1 87 ? -0.653 -1.846 -18.669 1.00 81.62 87 SER A O 1
ATOM 720 N N . SER A 1 88 ? -2.412 -0.466 -18.894 1.00 83.31 88 SER A N 1
ATOM 721 C CA . SER A 1 88 ? -1.844 0.311 -20.007 1.00 83.31 88 SER A CA 1
ATOM 722 C C . SER A 1 88 ? -0.618 1.126 -19.573 1.00 83.31 88 SER A C 1
ATOM 724 O O . SER A 1 88 ? 0.415 1.103 -20.233 1.00 83.31 88 SER A O 1
ATOM 726 N N . ILE A 1 89 ? -0.689 1.762 -18.398 1.00 88.69 89 ILE A N 1
ATOM 727 C CA . ILE A 1 89 ? 0.426 2.534 -17.827 1.00 88.69 89 ILE A CA 1
ATOM 728 C C . ILE A 1 89 ? 1.606 1.610 -17.509 1.00 88.69 89 ILE A C 1
ATOM 730 O O . ILE A 1 89 ? 2.746 1.934 -17.826 1.00 88.69 89 ILE A O 1
ATOM 734 N N . ALA A 1 90 ? 1.335 0.435 -16.935 1.00 89.25 90 ALA A N 1
ATOM 735 C CA . ALA A 1 90 ? 2.373 -0.558 -16.671 1.00 89.25 90 ALA A CA 1
ATOM 736 C C . ALA A 1 90 ? 3.039 -1.064 -17.964 1.00 89.25 90 ALA A C 1
ATOM 738 O O . ALA A 1 90 ? 4.260 -1.182 -18.006 1.00 89.25 90 ALA A O 1
ATOM 739 N N . ALA A 1 91 ? 2.263 -1.309 -19.027 1.00 91.06 91 ALA A N 1
ATOM 740 C CA . ALA A 1 91 ? 2.797 -1.715 -20.327 1.00 91.06 91 ALA A CA 1
ATOM 741 C C . ALA A 1 91 ? 3.662 -0.617 -20.971 1.00 91.06 91 ALA A C 1
ATOM 743 O O . ALA A 1 91 ? 4.720 -0.922 -21.513 1.00 91.06 91 ALA A O 1
ATOM 744 N N . MET A 1 92 ? 3.258 0.654 -20.862 1.00 93.31 92 MET A N 1
ATOM 745 C CA . MET A 1 92 ? 4.043 1.793 -21.353 1.00 93.31 92 MET A CA 1
ATOM 746 C C . MET A 1 92 ? 5.388 1.912 -20.625 1.00 93.31 92 MET A C 1
ATOM 748 O O . MET A 1 92 ? 6.422 2.084 -21.262 1.00 93.31 92 MET A O 1
ATOM 752 N N . ILE A 1 93 ? 5.384 1.768 -19.296 1.00 93.50 93 ILE A N 1
ATOM 753 C CA . ILE A 1 93 ? 6.608 1.780 -18.484 1.00 93.50 93 ILE A CA 1
ATOM 754 C C . ILE A 1 93 ? 7.507 0.592 -18.846 1.00 93.50 93 ILE A C 1
ATOM 756 O O . ILE A 1 93 ? 8.712 0.769 -18.996 1.00 93.50 93 ILE A O 1
ATOM 760 N N . ALA A 1 94 ? 6.935 -0.601 -19.029 1.00 93.31 94 ALA A N 1
ATOM 761 C CA . ALA A 1 94 ? 7.692 -1.778 -19.445 1.00 93.31 94 ALA A CA 1
ATOM 762 C C . ALA A 1 94 ? 8.354 -1.572 -20.817 1.00 93.31 94 ALA A C 1
ATOM 764 O O . ALA A 1 94 ? 9.538 -1.855 -20.955 1.00 93.31 94 ALA A O 1
ATOM 765 N N . LEU A 1 95 ? 7.631 -1.004 -21.790 1.00 92.19 95 LEU A N 1
ATOM 766 C CA . LEU A 1 95 ? 8.178 -0.662 -23.108 1.00 92.19 95 LEU A CA 1
ATOM 767 C C . LEU A 1 95 ? 9.342 0.329 -23.015 1.00 92.19 95 LEU A C 1
ATOM 769 O O . LEU A 1 95 ? 10.378 0.113 -23.639 1.00 92.19 95 LEU A O 1
ATOM 773 N N . LEU A 1 96 ? 9.188 1.390 -22.217 1.00 91.44 96 LEU A N 1
ATOM 774 C CA . LEU A 1 96 ? 10.242 2.385 -22.005 1.00 91.44 96 LEU A CA 1
ATOM 775 C C . LEU A 1 96 ? 11.498 1.762 -21.391 1.00 91.44 96 LEU A C 1
ATOM 777 O O . LEU A 1 96 ? 12.601 2.058 -21.840 1.00 91.44 96 LEU A O 1
ATOM 781 N N . ILE A 1 97 ? 11.335 0.875 -20.406 1.00 91.38 97 ILE A N 1
ATOM 782 C CA . ILE A 1 97 ? 12.455 0.150 -19.795 1.00 91.38 97 ILE A CA 1
ATOM 783 C C . ILE A 1 97 ? 13.133 -0.741 -20.836 1.00 91.38 97 ILE A C 1
ATOM 785 O O . ILE A 1 97 ? 14.348 -0.668 -20.969 1.00 91.38 97 ILE A O 1
ATOM 789 N N . THR A 1 98 ? 12.370 -1.531 -21.599 1.00 89.88 98 THR A N 1
ATOM 790 C CA . THR A 1 98 ? 12.923 -2.434 -22.620 1.00 89.88 98 THR A CA 1
ATOM 791 C C . THR A 1 98 ? 13.721 -1.679 -23.680 1.00 89.88 98 THR A C 1
ATOM 793 O O . THR A 1 98 ? 14.843 -2.083 -23.975 1.00 89.88 98 THR A O 1
ATOM 796 N N . ILE A 1 99 ? 13.186 -0.574 -24.209 1.00 85.69 99 ILE A N 1
ATOM 797 C CA . ILE A 1 99 ? 13.883 0.264 -25.198 1.00 85.69 99 ILE A CA 1
ATOM 798 C C . ILE A 1 99 ? 15.158 0.858 -24.590 1.00 85.69 99 ILE A C 1
ATOM 800 O O . ILE A 1 99 ? 16.224 0.748 -25.186 1.00 85.69 99 ILE A O 1
ATOM 804 N N . TYR A 1 100 ? 15.067 1.432 -23.388 1.00 87.19 100 TYR A N 1
ATOM 805 C CA . TYR A 1 100 ? 16.208 2.056 -22.715 1.00 87.19 100 TYR A CA 1
ATOM 806 C C . TYR A 1 100 ? 17.337 1.060 -22.412 1.00 87.19 100 TYR A C 1
ATOM 808 O O . TYR A 1 100 ? 18.509 1.385 -22.563 1.00 87.19 100 TYR A O 1
ATOM 816 N N . THR A 1 101 ? 17.003 -0.171 -22.017 1.00 80.12 101 THR A N 1
ATOM 817 C CA . THR A 1 101 ? 18.006 -1.206 -21.717 1.00 80.12 101 THR A CA 1
ATOM 818 C C . THR A 1 101 ? 18.627 -1.857 -22.953 1.00 80.12 101 THR A C 1
ATOM 820 O O . THR A 1 101 ? 19.635 -2.543 -22.814 1.00 80.12 101 THR A O 1
ATOM 823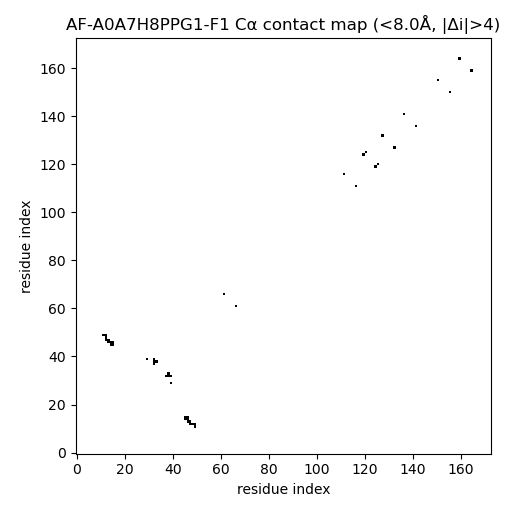 N N . ASN A 1 102 ? 18.044 -1.674 -24.141 1.00 73.00 102 ASN A N 1
ATOM 824 C CA . ASN A 1 102 ? 18.501 -2.318 -25.376 1.00 73.00 1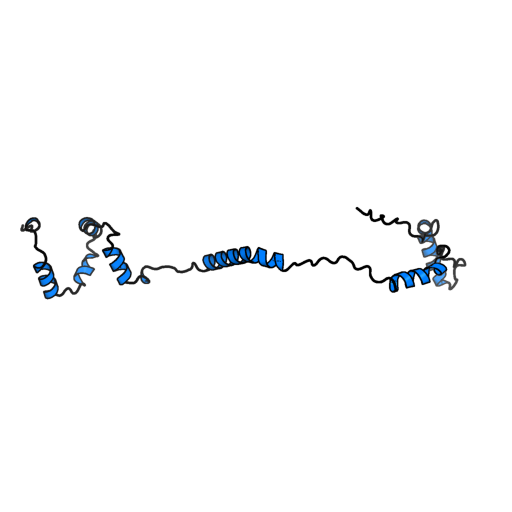02 ASN A CA 1
ATOM 825 C C . ASN A 1 102 ? 19.488 -1.462 -26.194 1.00 73.00 102 ASN A C 1
ATOM 827 O O . ASN A 1 102 ? 19.790 -1.797 -27.333 1.00 73.00 102 ASN A O 1
ATOM 831 N N . HIS A 1 103 ? 19.990 -0.353 -25.646 1.00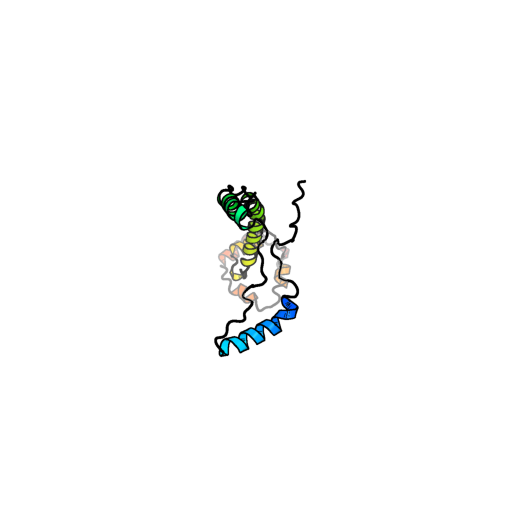 64.75 103 HIS A N 1
ATOM 832 C CA . HIS A 1 103 ? 20.950 0.508 -26.337 1.00 64.75 103 HIS A CA 1
ATOM 833 C C . HIS A 1 103 ? 22.380 0.228 -25.862 1.00 64.75 103 HIS A C 1
ATOM 835 O O . HIS A 1 103 ? 22.934 0.977 -25.069 1.00 64.75 103 HIS A O 1
ATOM 841 N N . ASN A 1 104 ? 22.944 -0.891 -26.319 1.00 66.19 104 ASN A N 1
ATOM 842 C CA . ASN A 1 104 ? 24.367 -1.219 -26.174 1.00 66.19 104 ASN A CA 1
ATOM 843 C C . ASN A 1 104 ? 24.891 -1.863 -27.469 1.00 66.19 104 ASN A C 1
ATOM 845 O O . ASN A 1 104 ? 25.525 -2.916 -27.431 1.00 66.19 104 ASN A O 1
ATOM 849 N N . THR A 1 105 ? 24.580 -1.275 -28.624 1.00 64.94 105 THR A N 1
ATOM 850 C CA . THR A 1 105 ? 25.319 -1.577 -29.851 1.00 64.94 105 THR A CA 1
ATOM 851 C C . THR A 1 105 ? 26.338 -0.462 -30.040 1.00 64.94 105 THR A C 1
ATOM 853 O O . THR A 1 105 ? 25.989 0.682 -30.319 1.00 64.94 105 THR A O 1
ATOM 856 N N . GLU A 1 106 ? 27.611 -0.766 -29.787 1.00 66.56 106 GLU A N 1
ATOM 857 C CA . GLU A 1 106 ? 28.697 0.077 -30.282 1.00 66.56 106 GLU A CA 1
ATOM 858 C C . GLU A 1 106 ? 28.752 -0.126 -31.799 1.00 66.56 106 GLU A C 1
ATOM 860 O O . GLU A 1 106 ? 29.449 -1.011 -32.295 1.00 66.56 106 GLU A O 1
ATOM 865 N N . GLU A 1 107 ? 27.934 0.636 -32.528 1.00 70.25 107 GLU A N 1
ATOM 866 C CA . GLU A 1 107 ? 27.982 0.683 -33.989 1.00 70.25 107 GLU A CA 1
ATOM 867 C C . GLU A 1 107 ? 29.386 1.150 -34.391 1.00 70.25 107 GLU A C 1
ATOM 869 O O . GLU A 1 107 ? 29.774 2.298 -34.168 1.00 70.25 107 GLU A O 1
ATOM 874 N N . THR A 1 108 ? 30.185 0.224 -34.912 1.00 74.88 108 THR A N 1
ATOM 875 C CA . THR A 1 108 ? 31.565 0.471 -35.337 1.00 74.88 108 THR A CA 1
ATOM 876 C C . THR A 1 108 ? 31.574 0.527 -36.857 1.00 74.88 108 THR A C 1
ATOM 878 O O . THR A 1 108 ? 30.855 -0.230 -37.490 1.00 74.88 108 THR A O 1
ATOM 881 N N . ILE A 1 109 ? 32.428 1.344 -37.476 1.00 77.88 109 ILE A N 1
ATOM 882 C CA . ILE A 1 109 ? 32.538 1.430 -38.950 1.00 77.88 109 ILE A CA 1
ATOM 883 C C . ILE A 1 109 ? 32.746 0.040 -39.598 1.00 77.88 109 ILE A C 1
ATOM 885 O O . ILE A 1 109 ? 32.278 -0.219 -40.699 1.00 77.88 109 ILE A O 1
ATOM 889 N N . ASN A 1 110 ? 33.350 -0.897 -38.862 1.00 76.62 110 ASN A N 1
ATOM 890 C CA . ASN A 1 110 ? 33.573 -2.284 -39.272 1.00 76.62 110 ASN A CA 1
ATOM 891 C C . ASN A 1 110 ? 32.298 -3.145 -39.402 1.00 76.62 110 ASN A C 1
ATOM 893 O O . ASN A 1 110 ? 32.396 -4.264 -39.901 1.00 76.62 110 ASN A O 1
ATOM 897 N N . SER A 1 111 ? 31.137 -2.699 -38.906 1.00 79.56 111 SER A N 1
ATOM 898 C CA . SER A 1 111 ? 29.857 -3.411 -39.063 1.00 79.56 111 SER A CA 1
ATOM 899 C C . SER A 1 111 ? 29.057 -2.961 -40.285 1.00 79.56 111 SER A C 1
ATOM 901 O O . SER A 1 111 ? 27.985 -3.514 -40.526 1.00 79.56 111 SER A O 1
ATOM 903 N N . LEU A 1 112 ? 29.557 -1.982 -41.041 1.00 83.50 112 LEU A N 1
ATOM 904 C CA . LEU A 1 112 ? 28.898 -1.476 -42.237 1.00 83.50 112 LEU A CA 1
ATOM 905 C C . LEU A 1 112 ? 29.204 -2.377 -43.440 1.00 83.50 112 LEU A C 1
ATOM 907 O O .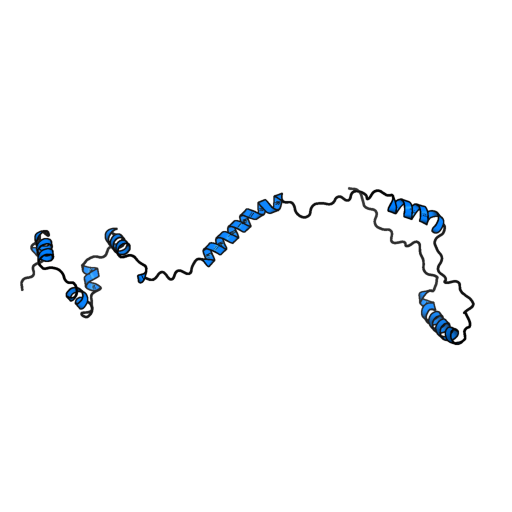 LEU A 1 112 ? 30.360 -2.743 -43.666 1.00 83.50 112 LEU A O 1
ATOM 911 N N . ASP A 1 113 ? 28.177 -2.741 -44.208 1.00 86.12 113 ASP A N 1
ATOM 912 C CA . ASP A 1 113 ? 28.373 -3.488 -45.450 1.00 86.12 113 ASP A CA 1
ATOM 913 C C . ASP A 1 113 ? 28.896 -2.550 -46.551 1.00 86.12 113 ASP A C 1
ATOM 915 O O . ASP A 1 113 ? 28.515 -1.380 -46.640 1.00 86.12 113 ASP A O 1
ATOM 919 N N . ILE A 1 114 ? 29.753 -3.066 -47.431 1.00 85.44 114 ILE A N 1
ATOM 920 C CA . ILE A 1 114 ? 30.300 -2.307 -48.565 1.00 85.44 114 ILE A CA 1
ATOM 921 C C . ILE A 1 114 ? 29.164 -1.856 -49.492 1.00 85.44 114 ILE A C 1
ATOM 923 O O . ILE A 1 114 ? 29.208 -0.750 -50.031 1.00 85.44 114 ILE A O 1
ATOM 927 N N . ALA A 1 115 ? 28.127 -2.684 -49.644 1.00 85.56 115 ALA A N 1
ATOM 928 C CA . ALA A 1 115 ? 26.943 -2.336 -50.423 1.00 85.56 115 ALA A CA 1
ATOM 929 C C . ALA A 1 115 ? 26.222 -1.096 -49.863 1.00 85.56 115 ALA A C 1
ATOM 931 O O . ALA A 1 115 ? 25.750 -0.262 -50.634 1.00 85.56 115 ALA A O 1
ATOM 932 N N . ASP A 1 116 ? 26.184 -0.935 -48.538 1.00 87.50 116 ASP A N 1
ATOM 933 C CA . ASP A 1 116 ? 25.559 0.224 -47.896 1.00 87.50 116 ASP A CA 1
ATOM 934 C C . ASP A 1 116 ? 26.383 1.497 -48.123 1.00 87.50 116 ASP A C 1
ATOM 936 O O . ASP A 1 116 ? 25.820 2.548 -48.429 1.00 87.50 116 ASP A O 1
ATOM 940 N N . ILE A 1 117 ? 27.717 1.397 -48.056 1.00 85.06 117 ILE A N 1
ATOM 941 C CA . ILE A 1 117 ? 28.633 2.512 -48.358 1.00 85.06 117 ILE A CA 1
ATOM 942 C C . ILE A 1 117 ? 28.471 2.966 -49.812 1.00 85.06 117 ILE A C 1
ATOM 944 O O . ILE A 1 117 ? 28.375 4.162 -50.080 1.00 85.06 117 ILE A O 1
ATOM 948 N N . GLN A 1 118 ? 28.417 2.021 -50.754 1.00 80.69 118 GLN A N 1
ATOM 949 C CA . GLN A 1 118 ? 28.247 2.336 -52.174 1.00 80.69 118 GLN A CA 1
ATOM 950 C C . GLN A 1 118 ? 26.908 3.020 -52.443 1.00 80.69 118 GLN A C 1
ATOM 952 O O . GLN A 1 118 ? 26.877 4.044 -53.119 1.00 80.69 118 GLN A O 1
ATOM 957 N N . ASN A 1 119 ? 25.815 2.498 -51.882 1.00 86.62 119 ASN A N 1
ATOM 958 C CA . ASN A 1 119 ? 24.501 3.121 -52.027 1.00 86.62 119 ASN A CA 1
ATOM 959 C C . ASN A 1 119 ? 24.493 4.547 -51.461 1.00 86.62 119 ASN A C 1
ATOM 961 O O . ASN A 1 119 ? 23.967 5.451 -52.103 1.00 86.62 119 ASN A O 1
ATOM 965 N N . TYR A 1 120 ? 25.132 4.765 -50.309 1.00 84.31 120 TYR A N 1
ATOM 966 C CA . TYR A 1 120 ? 25.236 6.087 -49.692 1.00 84.31 120 TYR A CA 1
ATOM 967 C C . TYR A 1 120 ? 26.020 7.098 -50.547 1.00 84.31 120 TYR A C 1
ATOM 969 O O . TYR A 1 120 ? 25.639 8.265 -50.607 1.00 84.31 120 TYR A O 1
ATOM 977 N N . LEU A 1 121 ? 27.081 6.657 -51.233 1.00 81.62 121 LEU A N 1
ATOM 978 C CA . LEU A 1 121 ? 27.848 7.499 -52.160 1.00 81.62 121 LEU A CA 1
ATOM 979 C C . LEU A 1 121 ? 27.094 7.776 -53.471 1.00 81.62 121 LEU A C 1
ATOM 981 O O . LEU A 1 121 ? 27.219 8.863 -54.024 1.00 81.62 121 LEU A O 1
ATOM 985 N N . LEU A 1 122 ? 26.311 6.815 -53.967 1.00 81.12 122 LEU A N 1
ATOM 986 C CA . LEU A 1 122 ? 25.573 6.937 -55.231 1.00 81.12 122 LEU A CA 1
ATOM 987 C C . LEU A 1 122 ? 24.266 7.725 -55.113 1.00 81.12 122 LEU A C 1
ATOM 989 O O . LEU A 1 122 ? 23.791 8.266 -56.108 1.00 81.12 122 LEU A O 1
ATOM 993 N N . GLU A 1 123 ? 23.666 7.786 -53.924 1.00 82.12 123 GLU A N 1
ATOM 994 C CA . GLU A 1 123 ? 22.392 8.482 -53.700 1.00 82.12 123 GLU A CA 1
ATOM 995 C C . GLU A 1 123 ? 22.545 10.019 -53.643 1.00 82.12 123 GLU A C 1
ATOM 997 O O . GLU A 1 123 ? 21.610 10.718 -53.261 1.00 82.12 123 GLU A O 1
ATOM 1002 N N . ASP A 1 124 ? 23.709 10.547 -54.053 1.00 67.94 124 ASP A N 1
ATOM 1003 C CA . ASP A 1 124 ? 24.031 11.983 -54.138 1.00 67.94 124 ASP A CA 1
ATOM 1004 C C . ASP A 1 124 ? 23.782 12.725 -52.808 1.00 67.94 124 ASP A C 1
ATOM 1006 O O . ASP A 1 124 ? 23.457 13.909 -52.749 1.00 67.94 124 ASP A O 1
ATOM 1010 N N . VAL A 1 125 ? 23.892 11.995 -51.690 1.00 69.19 125 VAL A N 1
ATOM 1011 C CA . VAL A 1 125 ? 23.728 12.550 -50.336 1.00 69.19 125 VAL A CA 1
ATOM 1012 C C . VAL A 1 125 ? 24.950 13.384 -49.946 1.00 69.19 125 VAL A C 1
ATOM 1014 O O . VAL A 1 125 ? 24.863 14.257 -49.079 1.00 69.19 125 VAL A O 1
ATOM 1017 N N . ILE A 1 126 ? 26.087 13.116 -50.585 1.00 72.25 126 ILE A N 1
ATOM 1018 C CA . ILE A 1 126 ? 27.352 13.789 -50.351 1.00 72.25 126 ILE A CA 1
ATOM 1019 C C . ILE A 1 126 ? 27.740 14.587 -51.599 1.00 72.25 126 ILE A C 1
ATOM 1021 O O . ILE A 1 126 ? 28.167 14.014 -52.595 1.00 72.25 126 ILE A O 1
ATOM 1025 N N . ASP A 1 127 ? 27.649 15.912 -51.501 1.00 77.81 127 ASP A N 1
ATOM 1026 C CA . ASP A 1 127 ? 28.170 16.853 -52.499 1.00 77.81 127 ASP A CA 1
ATOM 1027 C C . ASP A 1 127 ? 29.681 17.029 -52.277 1.00 77.81 127 ASP A C 1
ATOM 1029 O O . ASP A 1 127 ? 30.125 17.950 -51.589 1.00 77.81 127 ASP A O 1
ATOM 1033 N N . ILE A 1 128 ? 30.465 16.057 -52.746 1.00 78.62 128 ILE A N 1
ATOM 1034 C CA . ILE A 1 128 ? 31.930 16.120 -52.760 1.00 78.62 128 ILE A CA 1
ATOM 1035 C C . ILE A 1 128 ? 32.374 16.194 -54.216 1.00 78.62 128 ILE A C 1
ATOM 1037 O O . ILE A 1 128 ? 32.131 15.277 -55.003 1.00 78.62 128 ILE A O 1
ATOM 1041 N N . SER A 1 129 ? 33.068 17.271 -54.567 1.00 79.56 129 SER A N 1
ATOM 1042 C CA . SER A 1 129 ? 33.684 17.407 -55.882 1.00 79.56 129 SER A CA 1
ATOM 1043 C C . SER A 1 129 ? 35.061 16.738 -55.924 1.00 79.56 129 SER A C 1
ATOM 1045 O O . SER A 1 129 ? 35.725 16.560 -54.901 1.00 79.56 129 SER A O 1
ATOM 1047 N N . TYR A 1 130 ? 35.550 16.422 -57.126 1.00 73.19 130 TYR A N 1
ATOM 1048 C CA . TYR A 1 130 ? 36.910 15.897 -57.314 1.00 73.19 130 TYR A CA 1
ATOM 1049 C C . TYR A 1 130 ? 37.995 16.810 -56.721 1.00 73.19 130 TYR A C 1
ATOM 1051 O O . TYR A 1 130 ? 39.019 16.315 -56.256 1.00 73.19 130 TYR A O 1
ATOM 1059 N N . THR A 1 131 ? 37.774 18.129 -56.701 1.00 76.69 131 THR A N 1
ATOM 1060 C CA . THR A 1 131 ? 38.712 19.083 -56.094 1.00 76.69 131 THR A CA 1
ATOM 1061 C C . THR A 1 131 ? 38.730 18.992 -54.574 1.00 76.69 131 THR A C 1
ATOM 1063 O O . THR A 1 131 ? 39.803 19.099 -53.990 1.00 76.69 131 THR A O 1
ATOM 1066 N N . ASP A 1 132 ? 37.585 18.718 -53.943 1.00 80.94 132 ASP A N 1
ATOM 1067 C CA . ASP A 1 132 ? 37.513 18.527 -52.490 1.00 80.94 132 ASP A CA 1
ATOM 1068 C C . ASP A 1 132 ? 38.221 17.230 -52.079 1.00 80.94 132 ASP A C 1
ATOM 1070 O O . ASP A 1 132 ? 38.966 17.207 -51.104 1.00 80.94 132 ASP A O 1
ATOM 1074 N N . ILE A 1 133 ? 38.054 16.156 -52.865 1.00 79.12 133 ILE A N 1
ATOM 1075 C CA . ILE A 1 133 ? 38.774 14.889 -52.650 1.00 79.12 133 ILE A CA 1
ATOM 1076 C C . ILE A 1 133 ? 40.283 15.111 -52.772 1.00 79.12 133 ILE A C 1
ATOM 1078 O O . ILE A 1 133 ? 41.042 14.637 -51.933 1.00 79.12 133 ILE A O 1
ATOM 1082 N N . ALA A 1 134 ? 40.720 15.851 -53.794 1.00 76.94 134 ALA A N 1
ATOM 1083 C CA . ALA A 1 134 ? 42.134 16.131 -54.018 1.00 76.94 134 ALA A CA 1
ATOM 1084 C C . ALA A 1 134 ? 42.761 16.974 -52.893 1.00 76.94 134 ALA A C 1
ATOM 1086 O O . ALA A 1 134 ? 43.897 16.712 -52.517 1.00 76.94 134 ALA A O 1
ATOM 1087 N N . GLU A 1 135 ? 42.030 17.942 -52.329 1.00 78.94 135 GLU A N 1
ATOM 1088 C CA . GLU A 1 135 ? 42.490 18.738 -51.178 1.00 78.94 135 GLU A CA 1
ATOM 1089 C C . GLU A 1 135 ? 42.510 17.921 -49.874 1.00 78.94 135 GLU A C 1
ATOM 1091 O O . GLU A 1 135 ? 43.325 18.172 -48.989 1.00 78.94 135 GLU A O 1
ATOM 1096 N N . MET A 1 136 ? 41.645 16.910 -49.751 1.00 75.06 136 MET A N 1
ATOM 1097 C CA . MET A 1 136 ? 41.663 15.980 -48.617 1.00 75.06 136 MET A CA 1
ATOM 1098 C C . MET A 1 136 ? 42.819 14.972 -48.688 1.00 75.06 136 MET A C 1
ATOM 1100 O O . MET A 1 136 ? 43.271 14.508 -47.643 1.00 75.06 136 MET A O 1
ATOM 1104 N N . ILE A 1 137 ? 43.316 14.657 -49.888 1.00 75.44 137 ILE A N 1
ATOM 1105 C CA . ILE A 1 137 ? 44.491 13.800 -50.128 1.00 75.44 137 ILE A CA 1
ATOM 1106 C C . ILE A 1 137 ? 45.769 14.671 -50.128 1.00 75.44 137 ILE A C 1
ATOM 1108 O O . ILE A 1 137 ? 46.641 14.541 -50.983 1.00 75.44 137 ILE A O 1
ATOM 1112 N N . ASP A 1 138 ? 45.898 15.599 -49.176 1.00 66.00 138 ASP A N 1
ATOM 1113 C CA . ASP A 1 138 ? 47.090 16.453 -49.027 1.00 66.00 138 ASP A CA 1
ATOM 1114 C C . ASP A 1 138 ? 48.081 15.864 -48.012 1.00 66.00 138 ASP A C 1
ATOM 1116 O O . ASP A 1 138 ? 48.447 16.489 -47.021 1.00 66.00 138 ASP A O 1
ATOM 1120 N N . ASP A 1 139 ? 48.491 14.617 -48.254 1.00 59.47 139 ASP A N 1
ATOM 1121 C CA . ASP A 1 139 ? 49.721 14.052 -47.700 1.00 59.47 139 ASP A CA 1
ATOM 1122 C C . ASP A 1 139 ? 50.173 12.863 -48.567 1.00 59.47 139 ASP A C 1
ATOM 1124 O O . ASP A 1 139 ? 49.479 11.859 -48.738 1.00 59.47 139 ASP A O 1
ATOM 1128 N N . THR A 1 140 ? 51.379 12.980 -49.124 1.00 58.91 140 THR A N 1
ATOM 1129 C CA . THR A 1 140 ? 52.035 12.048 -50.068 1.00 58.91 140 THR A CA 1
ATOM 1130 C C . THR A 1 140 ? 52.136 10.582 -49.610 1.00 58.91 140 THR A C 1
ATOM 1132 O O . THR A 1 140 ? 52.538 9.729 -50.402 1.00 58.91 140 THR A O 1
ATOM 1135 N N . ASP A 1 141 ? 51.781 10.275 -48.362 1.00 57.84 141 ASP A N 1
ATOM 1136 C CA . ASP A 1 141 ? 51.902 8.946 -47.760 1.00 57.84 141 ASP A CA 1
ATOM 1137 C C . ASP A 1 141 ? 50.690 8.026 -48.061 1.00 57.84 141 ASP A C 1
ATOM 1139 O O . ASP A 1 141 ? 50.839 6.798 -48.053 1.00 57.84 141 ASP A O 1
ATOM 1143 N N . GLU A 1 142 ? 49.515 8.572 -48.415 1.00 58.16 142 GLU A N 1
ATOM 1144 C CA . GLU A 1 142 ? 48.296 7.775 -48.694 1.00 58.16 142 GLU A CA 1
ATOM 1145 C C . GLU A 1 142 ? 48.103 7.368 -50.170 1.00 58.16 142 GLU A C 1
ATOM 1147 O O . GLU A 1 142 ? 47.273 6.513 -50.480 1.00 58.16 142 GLU A O 1
ATOM 1152 N N . ILE A 1 143 ? 48.920 7.882 -51.098 1.00 62.62 143 ILE A N 1
ATOM 1153 C CA . ILE A 1 143 ? 48.841 7.520 -52.533 1.00 62.62 143 ILE A CA 1
ATOM 1154 C C . ILE A 1 143 ? 49.322 6.076 -52.790 1.00 62.62 143 ILE A C 1
ATOM 1156 O O . ILE A 1 143 ? 48.991 5.473 -53.811 1.00 62.62 143 ILE A O 1
ATOM 1160 N N . SER A 1 144 ? 50.032 5.473 -51.831 1.00 63.12 144 SER A N 1
ATOM 1161 C CA . SER A 1 144 ? 50.460 4.066 -51.876 1.00 63.12 144 SER A CA 1
ATOM 1162 C C . SER A 1 144 ? 49.299 3.077 -52.072 1.00 63.12 144 SER A C 1
ATOM 1164 O O . SER A 1 144 ? 49.481 2.032 -52.694 1.00 63.12 144 SER A O 1
ATOM 1166 N N . PHE A 1 145 ? 48.088 3.433 -51.630 1.00 63.88 145 PHE A N 1
ATOM 1167 C CA . PHE A 1 145 ? 46.874 2.645 -51.854 1.00 63.88 145 PHE A CA 1
ATOM 1168 C C . PHE A 1 145 ? 46.494 2.532 -53.341 1.00 63.88 145 PHE A C 1
ATOM 1170 O O . PHE A 1 145 ? 46.035 1.480 -53.784 1.00 63.88 145 PHE A O 1
ATOM 1177 N N . ILE A 1 146 ? 46.719 3.588 -54.133 1.00 66.50 146 ILE A N 1
ATOM 1178 C CA . ILE A 1 146 ? 46.445 3.578 -55.580 1.00 66.50 146 ILE A CA 1
ATOM 1179 C C . ILE A 1 146 ? 47.431 2.653 -56.304 1.00 66.50 146 ILE A C 1
ATOM 1181 O O . ILE A 1 146 ? 47.059 1.989 -57.266 1.00 66.50 146 ILE A O 1
ATOM 1185 N N . GLU A 1 147 ? 48.671 2.560 -55.821 1.00 65.06 147 GLU A N 1
ATOM 1186 C CA . GLU A 1 147 ? 49.680 1.647 -56.374 1.00 65.06 147 GLU A CA 1
ATOM 1187 C C . GLU A 1 147 ? 49.369 0.170 -56.052 1.00 65.06 147 GLU A C 1
ATOM 1189 O O . GLU A 1 147 ? 49.717 -0.725 -56.823 1.00 65.06 147 GLU A O 1
ATOM 1194 N N . GLU A 1 148 ? 48.662 -0.098 -54.947 1.00 65.12 148 GLU A N 1
ATOM 1195 C CA . GLU A 1 148 ? 48.193 -1.441 -54.567 1.00 65.12 148 GLU A CA 1
ATOM 1196 C C . GLU A 1 148 ? 46.913 -1.872 -55.316 1.00 65.12 148 GLU A C 1
ATOM 1198 O O . GLU A 1 148 ? 46.596 -3.065 -55.401 1.00 65.12 148 GLU A O 1
ATOM 1203 N N . LEU A 1 149 ? 46.197 -0.923 -55.924 1.00 68.06 149 LEU A N 1
ATOM 1204 C CA . LEU A 1 149 ? 45.059 -1.193 -56.795 1.00 68.06 149 LEU A CA 1
ATOM 1205 C C . LEU A 1 149 ? 45.550 -1.872 -58.086 1.00 68.06 149 LEU A C 1
ATOM 1207 O O . LEU A 1 149 ? 46.056 -1.237 -59.006 1.00 68.06 149 LEU A O 1
ATOM 1211 N N . GLN A 1 150 ? 45.380 -3.196 -58.169 1.00 65.75 150 GLN A N 1
ATOM 1212 C CA . GLN A 1 150 ? 45.667 -3.996 -59.368 1.00 65.75 150 GLN A CA 1
ATOM 1213 C C . GLN A 1 150 ? 44.635 -3.736 -60.478 1.00 65.75 150 GLN A C 1
ATOM 1215 O O . GLN A 1 150 ? 43.848 -4.615 -60.839 1.00 65.75 150 GLN A O 1
ATOM 1220 N N . ILE A 1 151 ? 44.609 -2.516 -61.008 1.00 77.94 151 ILE A N 1
ATOM 1221 C CA . ILE A 1 151 ? 43.778 -2.160 -62.156 1.00 77.94 151 ILE A CA 1
ATOM 1222 C C . ILE A 1 151 ? 44.377 -2.841 -63.390 1.00 77.94 151 ILE A C 1
ATOM 1224 O O . ILE A 1 151 ? 45.562 -2.703 -63.678 1.00 77.94 151 ILE A O 1
ATOM 1228 N N . ASN A 1 152 ? 43.562 -3.612 -64.109 1.00 82.38 152 ASN A N 1
ATOM 1229 C CA . ASN A 1 152 ? 43.978 -4.238 -65.360 1.00 82.38 152 ASN A CA 1
ATOM 1230 C C . ASN A 1 152 ? 44.062 -3.182 -66.473 1.00 82.38 152 ASN A C 1
ATOM 1232 O O . ASN A 1 152 ? 43.098 -2.443 -66.681 1.00 82.38 152 ASN A O 1
ATOM 1236 N N . ASP A 1 153 ? 45.164 -3.181 -67.228 1.00 84.25 153 ASP A N 1
ATOM 1237 C CA . ASP A 1 153 ? 45.394 -2.290 -68.373 1.00 84.25 153 ASP A CA 1
ATOM 1238 C C . ASP A 1 153 ? 44.222 -2.310 -69.367 1.00 84.25 153 ASP A C 1
ATOM 1240 O O . ASP A 1 153 ? 43.845 -1.272 -69.899 1.00 84.25 153 ASP A O 1
ATOM 1244 N N . GLU A 1 154 ? 43.608 -3.475 -69.601 1.00 85.62 154 GLU A N 1
ATOM 1245 C CA . GLU A 1 154 ? 42.477 -3.609 -70.531 1.00 85.62 154 GLU A CA 1
ATOM 1246 C C . GLU A 1 154 ? 41.240 -2.833 -70.056 1.00 85.62 154 GLU A C 1
ATOM 1248 O O . GLU A 1 154 ? 40.641 -2.097 -70.835 1.00 85.62 154 GLU A O 1
ATOM 1253 N N . SER A 1 155 ? 40.909 -2.927 -68.765 1.00 83.38 155 SER A N 1
ATOM 1254 C CA . SER A 1 155 ? 39.790 -2.192 -68.163 1.00 83.38 155 SER A CA 1
ATOM 1255 C C . SER A 1 155 ? 40.057 -0.688 -68.103 1.00 83.38 155 SER A C 1
ATOM 1257 O O . SER A 1 155 ? 39.134 0.108 -68.259 1.00 83.38 155 SER A O 1
ATOM 1259 N N . LEU A 1 156 ? 41.319 -0.292 -67.907 1.00 82.25 156 LEU A N 1
ATOM 1260 C CA . LEU A 1 156 ? 41.722 1.112 -67.939 1.00 82.25 156 LEU A CA 1
ATOM 1261 C C . LEU A 1 156 ? 41.605 1.693 -69.354 1.00 82.25 156 LEU A C 1
ATOM 1263 O O . LEU A 1 156 ? 41.083 2.790 -69.524 1.00 82.25 156 LEU A O 1
ATOM 1267 N N . ILE A 1 157 ? 42.066 0.958 -70.368 1.00 84.50 157 ILE A N 1
ATOM 1268 C CA . ILE A 1 157 ? 41.967 1.374 -71.773 1.00 84.50 157 ILE A CA 1
ATOM 1269 C C . ILE A 1 157 ? 40.502 1.480 -72.201 1.00 84.50 157 ILE A C 1
ATOM 1271 O O . ILE A 1 157 ? 40.153 2.439 -72.882 1.00 84.50 157 ILE A O 1
ATOM 1275 N N . GLU A 1 158 ? 39.652 0.534 -71.797 1.00 86.94 158 GLU A N 1
ATOM 1276 C CA . GLU A 1 158 ? 38.213 0.574 -72.076 1.00 86.94 158 GLU A CA 1
ATOM 1277 C C . GLU A 1 158 ? 37.575 1.837 -71.481 1.00 86.94 158 GLU A C 1
ATOM 1279 O O . GLU A 1 158 ? 36.994 2.623 -72.229 1.00 86.94 158 GLU A O 1
ATOM 1284 N N . TYR A 1 159 ? 37.811 2.108 -70.192 1.00 81.62 159 TYR A N 1
ATOM 1285 C CA . TYR A 1 159 ? 37.341 3.325 -69.521 1.00 81.62 159 TYR A CA 1
ATOM 1286 C C . TYR A 1 159 ? 37.815 4.609 -70.222 1.00 81.62 159 TYR A C 1
ATOM 1288 O O . TYR A 1 159 ? 37.013 5.487 -70.529 1.00 81.62 159 TYR A O 1
ATOM 1296 N N . LEU A 1 160 ? 39.113 4.701 -70.536 1.00 82.81 160 LEU A N 1
ATOM 1297 C CA . LEU A 1 160 ? 39.697 5.866 -71.213 1.00 82.81 160 LEU A CA 1
ATOM 1298 C C . LEU A 1 160 ? 39.212 6.037 -72.658 1.00 82.81 160 LEU A C 1
ATOM 1300 O O . LEU A 1 160 ? 39.342 7.123 -73.215 1.00 82.81 160 LEU A O 1
ATOM 1304 N N . SER A 1 161 ? 38.716 4.971 -73.285 1.00 83.56 161 SER A N 1
ATOM 1305 C CA . SER A 1 161 ? 38.170 5.019 -74.643 1.00 83.56 161 SER A CA 1
ATOM 1306 C C . SER A 1 161 ? 36.682 5.362 -74.689 1.00 83.56 161 SER A C 1
ATOM 1308 O O . SER A 1 161 ? 36.197 5.790 -75.737 1.00 83.56 161 SER A O 1
ATOM 1310 N N . GLU A 1 162 ? 35.965 5.138 -73.585 1.00 80.25 162 GLU A N 1
ATOM 1311 C CA . GLU A 1 162 ? 34.526 5.378 -73.463 1.00 80.25 162 GLU A CA 1
ATOM 1312 C C . GLU A 1 162 ? 34.215 6.805 -72.980 1.00 80.25 162 GLU A C 1
ATOM 1314 O O . GLU A 1 162 ? 33.180 7.361 -73.344 1.00 80.25 162 GLU A O 1
ATOM 1319 N N . GLU A 1 163 ? 35.139 7.428 -72.244 1.00 71.25 163 GLU A N 1
ATOM 1320 C CA . GLU A 1 163 ? 35.129 8.865 -71.956 1.00 71.25 163 GLU A CA 1
ATOM 1321 C C . GLU A 1 163 ? 35.599 9.676 -73.177 1.00 71.25 163 GLU A C 1
ATOM 1323 O O . GLU A 1 163 ? 36.706 9.499 -73.695 1.00 71.25 163 GLU A O 1
ATOM 1328 N N . GLU A 1 164 ? 34.758 10.601 -73.644 1.00 63.75 164 GLU A N 1
ATOM 1329 C CA . GLU A 1 164 ? 35.132 11.583 -74.660 1.00 63.75 164 GLU A CA 1
ATOM 1330 C C . GLU A 1 164 ? 35.985 12.648 -73.958 1.00 63.75 164 GLU A C 1
ATOM 1332 O O . GLU A 1 164 ? 35.463 13.582 -73.358 1.00 63.75 164 GLU A O 1
ATOM 1337 N N . LEU A 1 165 ? 37.309 12.455 -73.952 1.00 60.56 165 LEU A N 1
ATOM 1338 C CA . LEU A 1 165 ? 38.236 13.411 -73.350 1.00 60.56 165 LEU A CA 1
ATOM 1339 C C . LEU A 1 165 ? 38.065 14.781 -74.023 1.00 60.56 165 LEU A C 1
ATOM 1341 O O . LEU A 1 165 ? 38.542 14.990 -75.140 1.00 60.56 165 LEU A O 1
ATOM 1345 N N . ASP A 1 166 ? 37.404 15.713 -73.337 1.00 55.09 166 ASP A N 1
ATOM 1346 C CA . ASP A 1 166 ? 37.411 17.121 -73.719 1.00 55.09 166 ASP A CA 1
ATOM 1347 C C . ASP A 1 166 ? 38.870 17.615 -73.689 1.00 55.09 166 ASP A C 1
ATOM 1349 O O . ASP A 1 166 ? 39.559 17.555 -72.666 1.00 55.09 166 ASP A O 1
ATOM 1353 N N . ASP A 1 167 ? 39.341 18.090 -74.844 1.00 56.28 167 ASP A N 1
ATOM 1354 C CA . ASP A 1 167 ? 40.736 18.439 -75.186 1.00 56.28 167 ASP A CA 1
ATOM 1355 C C . ASP A 1 167 ? 41.347 19.543 -74.283 1.00 56.28 167 ASP A C 1
ATOM 1357 O O . ASP A 1 167 ? 42.532 19.863 -74.367 1.00 56.28 167 ASP A O 1
ATOM 1361 N N . ASP A 1 168 ? 40.553 20.124 -73.380 1.00 56.53 168 ASP A N 1
ATOM 1362 C CA . ASP A 1 168 ? 40.918 21.270 -72.544 1.00 56.53 168 ASP A CA 1
ATOM 1363 C C . ASP A 1 168 ? 41.759 20.906 -71.299 1.00 56.53 168 ASP A C 1
ATOM 1365 O O . ASP A 1 168 ? 42.310 21.803 -70.659 1.00 56.53 168 ASP A O 1
ATOM 1369 N N . ASN A 1 169 ? 41.914 19.617 -70.961 1.00 54.53 169 ASN A N 1
ATOM 1370 C CA . ASN A 1 169 ? 42.645 19.173 -69.757 1.00 54.53 169 ASN A CA 1
ATOM 1371 C C . ASN A 1 169 ? 44.009 18.503 -70.023 1.00 54.53 169 ASN A C 1
ATOM 1373 O O . ASN A 1 169 ? 44.677 18.077 -69.076 1.00 54.53 169 ASN A O 1
ATOM 1377 N N . ILE A 1 170 ? 44.471 18.428 -71.276 1.00 55.88 170 ILE A N 1
ATOM 1378 C CA . ILE A 1 170 ? 45.806 17.895 -71.589 1.00 55.88 170 ILE A CA 1
ATOM 1379 C C . ILE A 1 170 ? 46.836 19.031 -71.531 1.00 55.88 170 ILE A C 1
ATOM 1381 O O . ILE A 1 170 ? 47.146 19.683 -72.527 1.00 55.88 170 ILE A O 1
ATOM 1385 N N . TYR A 1 171 ? 47.419 19.249 -70.352 1.00 52.97 171 TYR A N 1
ATOM 1386 C CA . TYR A 1 171 ? 48.647 20.036 -70.235 1.00 52.97 171 TYR A CA 1
ATOM 1387 C C . TYR A 1 171 ? 49.842 19.184 -70.681 1.00 52.97 171 TYR A C 1
ATOM 1389 O O . TYR A 1 171 ? 50.390 18.395 -69.914 1.00 52.97 171 TYR A O 1
ATOM 1397 N N . LEU A 1 172 ? 50.235 19.343 -71.944 1.00 49.66 172 LEU A N 1
ATOM 1398 C CA . LEU A 1 172 ? 51.577 18.996 -72.406 1.00 49.66 172 LEU A CA 1
ATOM 1399 C C . LEU A 1 172 ? 52.490 20.199 -72.142 1.00 49.66 172 LEU A C 1
ATOM 1401 O O . LEU A 1 172 ? 52.208 21.297 -72.622 1.00 49.66 172 LEU A O 1
ATOM 1405 N N . ASP A 1 173 ? 53.533 19.969 -71.347 1.00 44.78 173 ASP A N 1
ATOM 1406 C CA . ASP A 1 173 ? 54.616 20.916 -71.030 1.00 44.78 173 ASP A CA 1
ATOM 1407 C C . ASP A 1 173 ? 55.270 21.517 -72.297 1.00 44.78 173 ASP A C 1
ATOM 1409 O O . ASP A 1 173 ? 55.488 20.761 -73.279 1.00 44.78 173 ASP A O 1
#

Secondary structure (DSSP, 8-state):
-----------S--PPTTTTTTHHHHHHHHHHHHTTTPPPS----S--PPTTHHHHHHHHHHHHHHS------PPPS--HHHHHHHHHHHHHHHHHHHHHHT------GGGS-HHHHHHHHHTT-S---HHHHHHH--STTSTHHHHH----HHHHHHHHHHS---GGG----

pLDDT: mean 74.72, std 12.67, range [38.5, 93.5]

Radius of gyration: 52.87 Å; Cα contacts (8 Å, |Δi|>4): 23; chains: 1; bounding box: 85×40×136 Å

Mean predicted aligned error: 21.47 Å